Protein AF-A0A0F9KXW7-F1 (afdb_monomer_lite)

Sequence (130 aa):
MKMSLQGCLASRKDSSGEGRPLPLQDVLEICKSTSQAAPASNLFIVLPNGEDYTGGIYKYNIKEFTLVTDKEKTAHTMELYPELFWKDTIDVEELIRVGLCWQYLSLKVGSLGLGISQRAHPPKKLNKLI

Structure (mmCIF, N/CA/C/O backbone):
data_AF-A0A0F9KXW7-F1
#
_entry.id   AF-A0A0F9KXW7-F1
#
loop_
_atom_site.group_PDB
_atom_site.id
_atom_site.type_symbol
_atom_site.label_atom_id
_atom_site.label_alt_id
_atom_site.label_comp_id
_atom_site.label_asym_id
_atom_site.label_entity_id
_atom_site.label_seq_id
_atom_site.pdbx_PDB_ins_code
_atom_site.Cartn_x
_atom_site.Cartn_y
_atom_site.Cartn_z
_atom_site.occupancy
_atom_site.B_iso_or_equiv
_atom_site.auth_seq_id
_atom_site.auth_comp_id
_atom_site.auth_asym_id
_atom_site.auth_atom_id
_atom_site.pdbx_PDB_model_num
ATOM 1 N N . MET A 1 1 ? -0.032 14.065 15.174 1.00 55.03 1 MET A N 1
ATOM 2 C CA . MET A 1 1 ? 0.388 15.154 14.259 1.00 55.03 1 MET A CA 1
ATOM 3 C C . MET A 1 1 ? 0.725 14.539 12.914 1.00 55.03 1 MET A C 1
ATOM 5 O O . MET A 1 1 ? 1.384 13.510 12.913 1.00 55.03 1 MET A O 1
ATOM 9 N N . LYS A 1 2 ? 0.286 15.133 11.796 1.00 63.84 2 LYS A N 1
ATOM 10 C CA . LYS A 1 2 ? 0.722 14.697 10.459 1.00 63.84 2 LYS A CA 1
ATOM 11 C C . LYS A 1 2 ? 2.178 15.114 10.254 1.00 63.84 2 LYS A C 1
ATOM 13 O O . LYS A 1 2 ? 2.516 16.272 10.487 1.00 63.84 2 LYS A O 1
ATOM 18 N N . MET A 1 3 ? 3.030 14.171 9.867 1.00 76.88 3 MET A N 1
ATOM 19 C CA . MET A 1 3 ? 4.453 14.424 9.645 1.00 76.88 3 MET A CA 1
ATOM 20 C C . MET A 1 3 ? 4.661 15.152 8.305 1.00 76.88 3 MET A C 1
ATOM 22 O O . MET A 1 3 ? 3.931 14.902 7.345 1.00 76.88 3 MET A O 1
ATOM 26 N N . SER A 1 4 ? 5.632 16.068 8.227 1.00 85.38 4 SER A N 1
ATOM 27 C CA . SER A 1 4 ? 5.955 16.755 6.966 1.00 85.38 4 SER A CA 1
ATOM 28 C C . SER A 1 4 ? 6.537 15.781 5.939 1.00 85.38 4 SER A C 1
ATOM 30 O O . SER A 1 4 ? 7.072 14.733 6.307 1.00 85.38 4 SER A O 1
ATOM 32 N N . LEU A 1 5 ? 6.490 16.130 4.649 1.00 83.75 5 LEU A N 1
ATOM 33 C CA . LEU A 1 5 ? 7.093 15.310 3.592 1.00 83.75 5 LEU A CA 1
ATOM 34 C C . LEU A 1 5 ? 8.598 15.103 3.826 1.00 83.75 5 LEU A C 1
ATOM 36 O O . LEU A 1 5 ? 9.084 13.979 3.733 1.00 83.75 5 LEU A O 1
ATOM 40 N N . GLN A 1 6 ? 9.323 16.165 4.188 1.00 86.69 6 GLN A N 1
ATOM 41 C CA . GLN A 1 6 ? 10.748 16.091 4.520 1.00 86.69 6 GLN A CA 1
ATOM 42 C C . GLN A 1 6 ? 10.990 15.183 5.733 1.00 86.69 6 GLN A C 1
ATOM 44 O O . GLN A 1 6 ? 11.915 14.375 5.719 1.00 86.69 6 GLN A O 1
ATOM 49 N N . GLY A 1 7 ? 10.125 15.263 6.750 1.00 83.75 7 GLY A N 1
ATOM 50 C CA . GLY A 1 7 ? 10.174 14.380 7.914 1.00 83.75 7 GLY A CA 1
ATOM 51 C C . GLY A 1 7 ? 9.913 12.914 7.557 1.00 83.75 7 GLY A C 1
ATOM 52 O O . GLY A 1 7 ? 10.612 12.032 8.052 1.00 83.75 7 GLY A O 1
ATOM 53 N N . CYS A 1 8 ? 8.973 12.645 6.645 1.00 85.19 8 CYS A N 1
ATOM 54 C CA . CYS A 1 8 ? 8.718 11.299 6.120 1.00 85.19 8 CYS A CA 1
ATOM 55 C C . CYS A 1 8 ? 9.926 10.756 5.364 1.00 85.19 8 CYS A C 1
ATOM 57 O O . CYS A 1 8 ? 10.305 9.614 5.584 1.00 85.19 8 CYS A O 1
ATOM 59 N N . LEU A 1 9 ? 10.552 11.569 4.511 1.00 86.88 9 LEU A N 1
ATOM 60 C CA . LEU A 1 9 ? 11.734 11.163 3.751 1.00 86.88 9 LEU A CA 1
ATOM 61 C C . LEU A 1 9 ? 12.921 10.853 4.668 1.00 86.88 9 LEU A C 1
ATOM 63 O O . LEU A 1 9 ? 13.565 9.823 4.494 1.00 86.88 9 LEU A O 1
ATOM 67 N N . ALA A 1 10 ? 13.181 11.713 5.655 1.00 86.81 10 ALA A N 1
ATOM 68 C CA . ALA A 1 10 ? 14.321 11.574 6.558 1.00 86.81 10 ALA A CA 1
ATOM 69 C C . ALA A 1 10 ? 14.185 10.397 7.537 1.00 86.81 10 ALA A C 1
ATOM 71 O O . ALA A 1 10 ? 15.186 9.802 7.923 1.00 86.81 10 ALA A O 1
ATOM 72 N N . SER A 1 11 ? 12.959 10.060 7.948 1.00 83.94 11 SER A N 1
ATOM 73 C CA . SER A 1 11 ? 12.701 8.983 8.916 1.00 83.94 11 SER A CA 1
ATOM 74 C C . SER A 1 11 ? 12.308 7.647 8.277 1.00 83.94 11 SER A C 1
ATOM 76 O O . SER A 1 11 ? 12.162 6.651 8.992 1.00 83.94 11 SER A O 1
ATOM 78 N N . ARG A 1 12 ? 12.140 7.599 6.944 1.00 84.88 12 ARG A N 1
ATOM 79 C CA . ARG A 1 12 ? 11.709 6.396 6.222 1.00 84.88 12 ARG A CA 1
ATOM 80 C C . ARG A 1 12 ? 12.693 5.253 6.447 1.00 84.88 12 ARG A C 1
ATOM 82 O O . ARG A 1 12 ? 13.866 5.345 6.095 1.00 84.88 12 ARG A O 1
ATOM 89 N N . LYS A 1 13 ? 12.173 4.132 6.931 1.00 88.12 13 LYS A N 1
ATOM 90 C CA . LYS A 1 13 ? 12.897 2.867 7.035 1.00 88.12 13 LYS A CA 1
ATOM 91 C C . LYS A 1 13 ? 11.946 1.704 6.817 1.00 88.12 13 LYS A C 1
ATOM 93 O O . LYS A 1 13 ? 10.768 1.797 7.170 1.00 88.12 13 LYS A O 1
ATOM 98 N N . ASP A 1 14 ? 12.471 0.611 6.282 1.00 87.25 14 ASP A N 1
ATOM 99 C CA . ASP A 1 14 ? 11.738 -0.646 6.312 1.00 87.25 14 ASP A CA 1
ATOM 100 C C . ASP A 1 14 ? 11.636 -1.127 7.761 1.00 87.25 14 ASP A C 1
ATOM 102 O O . ASP A 1 14 ? 12.587 -1.053 8.543 1.00 87.25 14 ASP A O 1
ATOM 106 N N . SER A 1 15 ? 10.439 -1.553 8.137 1.00 85.62 15 SER A N 1
ATOM 107 C CA . SER A 1 15 ? 10.088 -1.923 9.501 1.00 85.62 15 SER A CA 1
ATOM 108 C C . SER A 1 15 ? 10.033 -3.439 9.643 1.00 85.62 15 SER A C 1
ATOM 110 O O . SER A 1 15 ? 9.473 -4.138 8.799 1.00 85.62 15 SER A O 1
ATOM 112 N N . SER A 1 16 ? 10.578 -3.942 10.744 1.00 80.44 16 SER A N 1
ATOM 113 C CA . SER A 1 16 ? 10.378 -5.305 11.230 1.00 80.44 16 SER A CA 1
ATOM 114 C C . SER A 1 16 ? 9.602 -5.252 12.547 1.00 80.44 16 SER A C 1
ATOM 116 O O . SER A 1 16 ? 9.741 -4.297 13.312 1.00 80.44 16 SER A O 1
ATOM 118 N N . GLY A 1 17 ? 8.757 -6.248 12.803 1.00 76.81 17 GLY A N 1
ATOM 119 C CA . GLY A 1 17 ? 7.972 -6.320 14.034 1.00 76.81 17 GLY A CA 1
ATOM 120 C C . GLY A 1 17 ? 6.635 -7.024 13.852 1.00 76.81 17 GLY A C 1
ATOM 121 O O . GLY A 1 17 ? 6.280 -7.438 12.746 1.00 76.81 17 GLY A O 1
ATOM 122 N N . GLU A 1 18 ? 5.910 -7.153 14.958 1.00 76.50 18 GLU A N 1
ATOM 123 C CA . GLU A 1 18 ? 4.548 -7.677 14.960 1.00 76.50 18 GLU A CA 1
ATOM 124 C C . GLU A 1 18 ? 3.569 -6.621 14.434 1.00 76.50 18 GLU A C 1
ATOM 126 O O . GLU A 1 18 ? 3.646 -5.438 14.776 1.00 76.50 18 GLU A O 1
ATOM 131 N N . GLY A 1 19 ? 2.679 -7.055 13.543 1.00 81.62 19 GLY A N 1
ATOM 132 C CA . GLY A 1 19 ? 1.623 -6.219 12.987 1.00 81.62 19 GLY A CA 1
ATOM 133 C C . GLY A 1 19 ? 0.388 -6.183 13.881 1.00 81.62 19 GLY A C 1
ATOM 134 O O . GLY A 1 19 ? 0.247 -6.964 14.819 1.00 81.62 19 GLY A O 1
ATOM 135 N N . ARG A 1 20 ? -0.547 -5.300 13.541 1.00 87.94 20 ARG A N 1
ATOM 136 C CA . ARG A 1 20 ? -1.911 -5.313 14.073 1.00 87.94 20 ARG A CA 1
ATOM 137 C C . ARG A 1 20 ? -2.895 -4.950 12.960 1.00 87.94 20 ARG A C 1
ATOM 139 O O . ARG A 1 20 ? -2.507 -4.188 12.066 1.00 87.94 20 ARG A O 1
ATOM 146 N N . PRO A 1 21 ? -4.154 -5.416 13.030 1.00 91.25 21 PRO A N 1
ATOM 147 C CA . PRO A 1 21 ? -5.210 -4.905 12.167 1.00 91.25 21 PRO A CA 1
ATOM 148 C C . PRO A 1 21 ? -5.280 -3.377 12.253 1.00 91.25 21 PRO A C 1
ATOM 150 O O . PRO A 1 21 ? -5.209 -2.796 13.339 1.00 91.25 21 PRO A O 1
ATOM 153 N N . LEU A 1 22 ? -5.362 -2.725 11.096 1.00 91.62 22 LEU A N 1
ATOM 154 C CA . LEU A 1 22 ? -5.461 -1.270 11.012 1.00 91.62 22 LEU A CA 1
ATOM 155 C C . LEU A 1 22 ? -6.930 -0.840 11.108 1.00 91.62 22 LEU A C 1
ATOM 157 O O . LEU A 1 22 ? -7.787 -1.556 10.588 1.00 91.62 22 LEU A O 1
ATOM 161 N N . PRO A 1 23 ? -7.245 0.327 11.693 1.00 92.62 23 PRO A N 1
ATOM 162 C CA . PRO A 1 23 ? -8.575 0.918 11.577 1.00 92.62 23 PRO A CA 1
ATOM 163 C C . PRO A 1 23 ? -8.986 1.067 10.107 1.00 92.62 23 PRO A C 1
ATOM 165 O O . PRO A 1 23 ? -8.159 1.418 9.260 1.00 92.62 23 PRO A O 1
ATOM 168 N N . LEU A 1 24 ? -10.268 0.854 9.790 1.00 90.62 24 LEU A N 1
ATOM 169 C CA . LEU A 1 24 ? -10.761 0.916 8.406 1.00 90.62 24 LEU A CA 1
ATOM 170 C C . LEU A 1 24 ? -10.463 2.268 7.736 1.00 90.62 24 LEU A C 1
ATOM 172 O O . LEU A 1 24 ? -10.155 2.327 6.545 1.00 90.62 24 LEU A O 1
ATOM 176 N N . GLN A 1 25 ? -10.505 3.355 8.507 1.00 91.44 25 GLN A N 1
ATOM 177 C CA . GLN A 1 25 ? -10.181 4.693 8.021 1.00 91.44 25 GLN A CA 1
ATOM 178 C C . GLN A 1 25 ? -8.735 4.798 7.511 1.00 91.44 25 GLN A C 1
ATOM 180 O O . GLN A 1 25 ? -8.515 5.359 6.436 1.00 91.44 25 GLN A O 1
ATOM 185 N N . ASP A 1 26 ? -7.769 4.219 8.228 1.00 92.69 26 ASP A N 1
ATOM 186 C CA . ASP A 1 26 ? -6.362 4.218 7.818 1.00 92.69 26 ASP A CA 1
ATOM 187 C C . ASP A 1 26 ? -6.171 3.370 6.555 1.00 92.69 26 ASP A C 1
ATOM 189 O O . ASP A 1 26 ? -5.491 3.794 5.619 1.00 92.69 26 ASP A O 1
ATOM 193 N N . VAL A 1 27 ? -6.830 2.206 6.487 1.00 91.81 27 VAL A N 1
ATOM 194 C CA . VAL A 1 27 ? -6.830 1.333 5.300 1.00 91.81 27 VAL A CA 1
ATOM 195 C C . VAL A 1 27 ? -7.325 2.099 4.069 1.00 91.81 27 VAL A C 1
ATOM 197 O O . VAL A 1 27 ? -6.654 2.111 3.033 1.00 91.81 27 VAL A O 1
ATOM 200 N N . LEU A 1 28 ? -8.468 2.785 4.180 1.00 90.81 28 LEU A N 1
ATOM 201 C CA . LEU A 1 28 ? -9.044 3.599 3.106 1.00 90.81 28 LEU A CA 1
ATOM 202 C C . LEU A 1 28 ? -8.121 4.753 2.699 1.00 90.81 28 LEU A C 1
ATOM 204 O O . LEU A 1 28 ? -7.922 4.997 1.507 1.00 90.81 28 LEU A O 1
ATOM 208 N N . GLU A 1 29 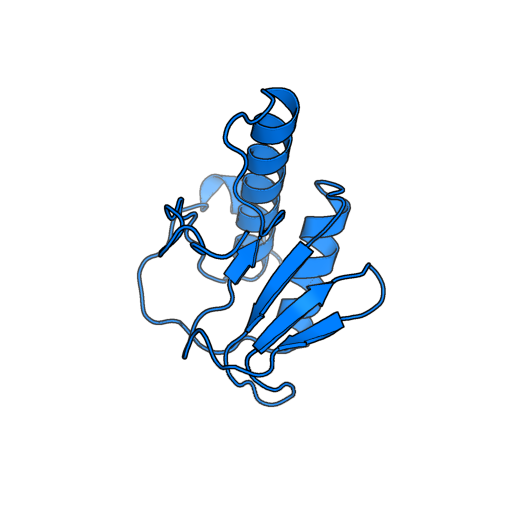? -7.540 5.460 3.671 1.00 91.38 29 GLU A N 1
ATOM 209 C CA . GLU A 1 29 ? -6.659 6.596 3.407 1.00 91.38 29 GLU A CA 1
ATOM 210 C C . GLU A 1 29 ? -5.369 6.163 2.692 1.00 91.38 29 GLU A C 1
ATOM 212 O O . GLU A 1 29 ? -4.922 6.838 1.758 1.00 91.38 29 GLU A O 1
ATOM 217 N N . ILE A 1 30 ? -4.801 5.017 3.082 1.00 91.38 30 ILE A N 1
ATOM 218 C CA . ILE A 1 30 ? -3.647 4.406 2.416 1.00 91.38 30 ILE A CA 1
ATOM 219 C C . ILE A 1 30 ? -4.013 4.026 0.977 1.00 91.38 30 ILE A C 1
ATOM 221 O O . ILE A 1 30 ? -3.351 4.485 0.047 1.00 91.38 30 ILE A O 1
ATOM 225 N N . CYS A 1 31 ? -5.095 3.268 0.770 1.00 89.88 31 CYS A N 1
ATOM 226 C CA . CYS A 1 31 ? -5.503 2.803 -0.562 1.00 89.88 31 CYS A CA 1
ATOM 227 C C . CYS A 1 31 ? -5.787 3.961 -1.520 1.00 89.88 31 CYS A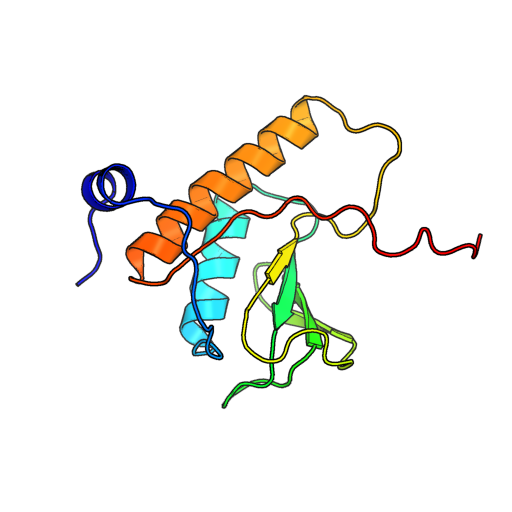 C 1
ATOM 229 O O . CYS A 1 31 ? -5.320 3.963 -2.662 1.00 89.88 31 CYS A O 1
ATOM 231 N N . LYS A 1 32 ? -6.509 4.981 -1.043 1.00 88.94 32 LYS A N 1
ATOM 232 C CA . LYS A 1 32 ? -6.799 6.189 -1.817 1.00 88.94 32 LYS A CA 1
ATOM 233 C C . LYS A 1 32 ? -5.518 6.907 -2.225 1.00 88.94 32 LYS A C 1
ATOM 235 O O . LYS A 1 32 ? -5.360 7.236 -3.397 1.00 88.94 32 LYS A O 1
ATOM 240 N N . SER A 1 33 ? -4.600 7.120 -1.282 1.00 87.56 33 SER A N 1
ATOM 241 C CA . SER A 1 33 ? -3.335 7.803 -1.558 1.00 87.56 33 SER A CA 1
ATOM 242 C C . SER A 1 33 ? -2.459 7.018 -2.536 1.00 87.56 33 SER A C 1
ATOM 244 O O . SER A 1 33 ? -1.869 7.617 -3.432 1.00 87.56 33 SER A O 1
ATOM 246 N N . THR A 1 34 ? -2.375 5.693 -2.391 1.00 85.50 34 THR A N 1
ATOM 247 C CA . THR A 1 34 ? -1.593 4.830 -3.289 1.00 85.50 34 THR A CA 1
ATOM 248 C C . THR A 1 34 ? -2.174 4.826 -4.699 1.00 85.50 34 THR A C 1
ATOM 250 O O . THR A 1 34 ? -1.435 5.018 -5.660 1.00 85.50 34 THR A O 1
ATOM 253 N N . SER A 1 35 ? -3.497 4.695 -4.826 1.00 84.06 35 SER A N 1
ATOM 254 C CA . SER A 1 35 ? -4.188 4.721 -6.119 1.00 84.06 35 SER A CA 1
ATOM 255 C C . SER A 1 35 ? -4.045 6.066 -6.846 1.00 84.06 35 SER A C 1
ATOM 257 O O . SER A 1 35 ? -3.932 6.085 -8.069 1.00 84.06 35 SER A O 1
ATOM 259 N N . GLN A 1 36 ? -4.010 7.185 -6.114 1.00 83.00 36 GLN A N 1
ATOM 260 C CA . GLN A 1 36 ? -3.778 8.515 -6.692 1.00 83.00 36 GLN A CA 1
ATOM 261 C C . GLN A 1 36 ? -2.335 8.721 -7.163 1.00 83.00 36 GLN A C 1
ATOM 263 O O . GLN A 1 36 ? -2.108 9.380 -8.173 1.00 83.00 36 GLN A O 1
ATOM 268 N N . ALA A 1 37 ? -1.365 8.193 -6.418 1.00 77.12 37 ALA A N 1
ATOM 269 C CA . ALA A 1 37 ? 0.050 8.411 -6.688 1.00 77.12 37 ALA A CA 1
ATOM 270 C C . ALA A 1 37 ? 0.566 7.644 -7.909 1.00 77.12 37 ALA A C 1
ATOM 272 O O . ALA A 1 37 ? 1.432 8.127 -8.636 1.00 77.12 37 ALA A O 1
ATOM 273 N N . ALA A 1 38 ? 0.043 6.443 -8.121 1.00 72.62 38 ALA A N 1
ATOM 274 C CA . ALA A 1 38 ? 0.410 5.597 -9.236 1.00 72.62 38 ALA A CA 1
ATOM 275 C C . ALA A 1 38 ? -0.855 4.875 -9.710 1.00 72.62 38 ALA A C 1
ATOM 277 O O . ALA A 1 38 ? -1.226 3.845 -9.141 1.00 72.62 38 ALA A O 1
ATOM 278 N N . PRO A 1 39 ? -1.551 5.438 -10.716 1.00 70.56 39 PRO A N 1
ATOM 279 C CA . PRO A 1 39 ? -2.763 4.854 -11.268 1.00 70.56 39 PRO A CA 1
ATOM 280 C C . PRO A 1 39 ? -2.449 3.474 -11.853 1.00 70.56 39 PRO A C 1
ATOM 282 O O . PRO A 1 39 ? -1.949 3.342 -12.970 1.00 70.56 39 PRO A O 1
ATOM 285 N N . ALA A 1 40 ? -2.704 2.440 -11.066 1.00 66.12 40 ALA A N 1
ATOM 286 C CA . ALA A 1 40 ? -2.665 1.059 -11.501 1.00 66.12 40 ALA A CA 1
ATOM 287 C C . ALA A 1 40 ? -4.073 0.646 -11.939 1.00 66.12 40 ALA A C 1
ATOM 289 O O . ALA A 1 40 ? -5.072 1.094 -11.373 1.00 66.12 40 ALA A O 1
ATOM 290 N N . SER A 1 41 ? -4.157 -0.233 -12.936 1.00 68.38 41 SER A N 1
ATOM 291 C CA . SER A 1 41 ? -5.423 -0.821 -13.395 1.00 68.38 41 SER A CA 1
ATOM 292 C C . SER A 1 41 ? -6.147 -1.562 -12.269 1.00 68.38 41 SER A C 1
ATOM 294 O O . SER A 1 41 ? -7.370 -1.695 -12.276 1.00 68.38 41 SER A O 1
ATOM 296 N N . ASN A 1 42 ? -5.371 -2.057 -11.303 1.00 76.69 42 ASN A N 1
ATOM 297 C CA . ASN A 1 42 ? -5.837 -2.806 -10.157 1.00 76.69 42 ASN A CA 1
ATOM 298 C C . ASN A 1 42 ? -5.086 -2.354 -8.896 1.00 76.69 42 ASN A C 1
ATOM 300 O O . ASN A 1 42 ? -3.918 -1.987 -8.945 1.00 76.69 42 ASN A O 1
ATOM 304 N N . LEU A 1 43 ? -5.751 -2.417 -7.747 1.00 86.12 43 LEU A N 1
ATOM 305 C CA . LEU A 1 43 ? -5.094 -2.382 -6.446 1.00 86.12 43 LEU A CA 1
ATOM 306 C C . LEU A 1 43 ? -5.761 -3.443 -5.585 1.00 86.12 43 LEU A C 1
ATOM 308 O O . LEU A 1 43 ? -6.941 -3.325 -5.255 1.00 86.12 43 LEU A O 1
ATOM 312 N N . PHE A 1 44 ? -5.024 -4.497 -5.269 1.00 88.06 44 PHE A N 1
ATOM 313 C CA . PHE A 1 44 ? -5.492 -5.565 -4.406 1.00 88.06 44 PHE A CA 1
ATOM 314 C C . PHE A 1 44 ? -4.960 -5.364 -2.996 1.00 88.06 44 PHE A C 1
ATOM 316 O O . PHE A 1 44 ? -3.802 -4.994 -2.799 1.00 88.06 44 PHE A O 1
ATOM 323 N N . ILE A 1 45 ? -5.819 -5.615 -2.019 1.00 89.88 45 ILE A N 1
ATOM 324 C CA . ILE A 1 45 ? -5.527 -5.469 -0.604 1.00 89.88 45 ILE A CA 1
ATOM 325 C C . ILE A 1 45 ? -5.798 -6.798 0.064 1.00 89.88 45 ILE A C 1
ATOM 327 O O . ILE A 1 45 ? -6.886 -7.351 -0.073 1.00 89.88 45 ILE A O 1
ATOM 331 N N . VAL A 1 46 ? -4.820 -7.293 0.804 1.00 90.44 46 VAL A N 1
ATOM 332 C CA . VAL A 1 46 ? -5.007 -8.423 1.706 1.00 90.44 46 VAL A CA 1
ATOM 333 C C . VAL A 1 46 ? -5.151 -7.862 3.110 1.00 90.44 46 VAL A C 1
ATOM 335 O O . VAL A 1 46 ? -4.264 -7.150 3.581 1.00 90.44 46 VAL A O 1
ATOM 338 N N . LEU A 1 47 ? -6.272 -8.158 3.759 1.00 91.44 47 LEU A N 1
ATOM 339 C CA . LEU A 1 47 ? -6.592 -7.687 5.101 1.00 91.44 47 LEU A CA 1
ATOM 340 C C . LEU A 1 47 ? -6.698 -8.863 6.082 1.00 91.44 47 LEU A C 1
ATOM 342 O O . LEU A 1 47 ? -7.239 -9.911 5.711 1.00 91.44 47 LEU A O 1
ATOM 346 N N . PRO A 1 48 ? -6.206 -8.703 7.324 1.00 91.50 48 PRO A N 1
ATOM 347 C CA . PRO A 1 48 ? -6.575 -9.579 8.432 1.00 91.50 48 PRO A CA 1
ATOM 348 C C . PRO A 1 48 ? -8.008 -9.274 8.895 1.00 91.50 48 PRO A C 1
ATOM 350 O O . PRO A 1 48 ? -8.626 -8.328 8.415 1.00 91.50 48 PRO A O 1
ATOM 353 N N . ASN A 1 49 ? -8.539 -10.040 9.847 1.00 90.56 49 ASN A N 1
ATOM 354 C CA . ASN A 1 49 ? -9.778 -9.650 10.522 1.00 90.56 49 ASN A CA 1
ATOM 355 C C . ASN A 1 49 ? -9.567 -8.358 11.332 1.00 90.56 49 ASN A C 1
ATOM 357 O O . ASN A 1 49 ? -8.647 -8.275 12.149 1.00 90.56 49 ASN A O 1
ATOM 361 N N . GLY A 1 50 ? -10.407 -7.353 11.084 1.00 88.19 50 GLY A N 1
ATOM 362 C CA . GLY A 1 50 ? -10.442 -6.090 11.816 1.00 88.19 50 GLY A CA 1
ATOM 363 C C . GLY A 1 50 ? -11.731 -5.936 12.620 1.00 88.19 50 GLY A C 1
ATOM 364 O O . GLY A 1 50 ? -12.590 -6.812 12.621 1.00 88.19 50 GLY A O 1
ATOM 365 N N . GLU A 1 51 ? -11.867 -4.801 13.300 1.00 89.69 51 GLU A N 1
ATOM 366 C CA . GLU A 1 51 ? -13.085 -4.466 14.052 1.00 89.69 51 GLU A CA 1
ATOM 367 C C . GLU A 1 51 ? -14.270 -4.179 13.110 1.00 89.69 51 GLU A C 1
ATOM 369 O O . GLU A 1 51 ? -15.364 -4.699 13.313 1.00 89.69 51 GLU A O 1
ATOM 374 N N . ASP A 1 52 ? -14.016 -3.436 12.025 1.00 89.88 52 ASP A N 1
ATOM 375 C CA . ASP A 1 52 ? -15.042 -2.959 11.081 1.00 89.88 52 ASP A CA 1
ATOM 376 C C . ASP A 1 52 ? -15.049 -3.700 9.730 1.00 89.88 52 ASP A C 1
ATOM 378 O O . ASP A 1 52 ? -15.759 -3.315 8.799 1.00 89.88 52 ASP A O 1
ATOM 382 N N . TYR A 1 53 ? -14.207 -4.721 9.565 1.00 87.75 53 TYR A N 1
ATOM 383 C CA . TYR A 1 53 ? -14.085 -5.467 8.313 1.00 87.75 53 TYR A CA 1
ATOM 384 C C . TYR A 1 53 ? -13.620 -6.900 8.547 1.00 87.75 53 TYR A C 1
ATOM 386 O O . TYR A 1 53 ? -12.861 -7.203 9.467 1.00 87.75 53 TYR A O 1
ATOM 394 N N . THR A 1 54 ? -14.050 -7.788 7.660 1.00 89.31 54 THR A N 1
ATOM 395 C CA . THR A 1 54 ? -13.613 -9.183 7.644 1.00 89.31 54 THR A CA 1
ATOM 396 C C . THR A 1 54 ? -12.259 -9.328 6.956 1.00 89.31 54 THR A C 1
ATOM 398 O O . THR A 1 54 ? -11.929 -8.584 6.034 1.00 89.31 54 THR A O 1
ATOM 401 N N . GLY A 1 55 ? -11.479 -10.320 7.373 1.00 90.88 55 GLY A N 1
ATOM 402 C CA . GLY A 1 55 ? -10.252 -10.691 6.683 1.00 90.88 55 GLY A CA 1
ATOM 403 C C . GLY A 1 55 ? -10.540 -11.238 5.287 1.00 90.88 55 GLY A C 1
ATOM 404 O O . GLY A 1 55 ? -11.569 -11.865 5.041 1.00 90.88 55 GLY A O 1
ATOM 405 N N . GLY A 1 56 ? -9.625 -10.993 4.354 1.00 91.31 56 GLY A N 1
ATOM 406 C CA . GLY A 1 56 ? -9.805 -11.415 2.972 1.00 91.31 56 GLY A CA 1
ATOM 407 C C . GLY A 1 56 ? -8.945 -10.652 1.979 1.00 91.31 56 GLY A C 1
ATOM 408 O O . GLY A 1 56 ? -8.085 -9.848 2.337 1.00 91.31 56 GLY A O 1
ATOM 409 N N . ILE A 1 57 ? -9.183 -10.929 0.702 1.00 90.94 57 ILE A N 1
ATOM 410 C CA . ILE A 1 57 ? -8.610 -10.196 -0.420 1.00 90.94 5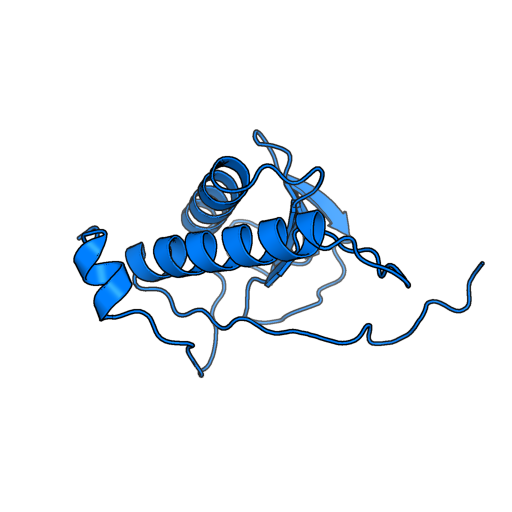7 ILE A CA 1
ATOM 411 C C . ILE A 1 57 ? -9.697 -9.302 -0.996 1.00 90.94 57 ILE A C 1
ATOM 413 O O . ILE A 1 57 ? -10.768 -9.777 -1.373 1.00 90.94 57 ILE A O 1
ATOM 417 N N . TYR A 1 58 ? -9.385 -8.023 -1.117 1.00 90.50 58 TYR A N 1
ATOM 418 C CA . TYR A 1 58 ? -10.237 -6.995 -1.682 1.00 90.50 58 TYR A CA 1
ATOM 419 C C . TYR A 1 58 ? -9.579 -6.402 -2.920 1.00 90.50 58 TYR A C 1
ATOM 421 O O . TYR A 1 58 ? -8.357 -6.300 -3.005 1.00 90.50 58 TYR A O 1
ATOM 429 N N . LYS A 1 59 ? -10.396 -5.966 -3.870 1.00 90.25 59 LYS A N 1
ATOM 430 C CA . LYS A 1 59 ? -9.992 -5.065 -4.944 1.00 90.25 59 LYS A CA 1
ATOM 431 C C . LYS A 1 59 ? -10.490 -3.664 -4.604 1.00 90.25 59 LYS A C 1
ATOM 433 O O . LYS A 1 59 ? -11.642 -3.512 -4.210 1.00 90.25 59 LYS A O 1
ATOM 438 N N . TYR A 1 60 ? -9.637 -2.656 -4.724 1.00 88.31 60 TYR A N 1
ATOM 439 C CA . TYR A 1 60 ? -10.014 -1.261 -4.512 1.00 88.31 60 TYR A CA 1
ATOM 440 C C . TYR A 1 60 ? -10.270 -0.536 -5.827 1.00 88.31 60 TYR A C 1
ATOM 442 O O . TYR A 1 60 ? -9.447 -0.571 -6.743 1.00 88.31 60 TYR A O 1
ATOM 450 N N . ASN A 1 61 ? -11.397 0.176 -5.876 1.00 81.38 61 ASN A N 1
ATOM 451 C CA . ASN A 1 61 ? -11.939 0.783 -7.087 1.00 81.38 61 ASN A CA 1
ATOM 452 C C . ASN A 1 61 ? -12.090 2.311 -6.942 1.00 81.38 61 ASN A C 1
ATOM 454 O O . ASN A 1 61 ? -13.120 2.840 -7.341 1.00 81.38 61 ASN A O 1
ATOM 458 N N . ILE A 1 62 ? -11.148 3.038 -6.318 1.00 70.81 62 ILE A N 1
ATOM 459 C CA . ILE A 1 62 ? -11.189 4.504 -6.032 1.00 70.81 62 ILE A CA 1
ATOM 460 C C . ILE A 1 62 ? -12.361 4.971 -5.127 1.00 70.81 62 ILE A C 1
ATOM 462 O O . ILE A 1 62 ? -12.214 5.949 -4.395 1.00 70.81 62 ILE A O 1
ATOM 466 N N . LYS A 1 63 ? -13.508 4.288 -5.155 1.00 70.38 63 LYS A N 1
ATOM 467 C CA . LYS A 1 63 ? -14.753 4.579 -4.439 1.00 70.38 63 LYS A CA 1
ATOM 468 C C . LYS A 1 63 ? -15.083 3.523 -3.387 1.00 70.38 63 LYS A C 1
ATOM 470 O O . LYS A 1 63 ? -15.650 3.870 -2.361 1.00 70.38 63 LYS A O 1
ATOM 475 N N . GLU A 1 64 ? -14.743 2.261 -3.639 1.00 79.81 64 GLU A N 1
ATOM 476 C CA . GLU A 1 64 ? -15.173 1.131 -2.810 1.00 79.81 64 GLU A CA 1
ATOM 477 C C . GLU A 1 64 ? -14.155 -0.015 -2.804 1.00 79.81 64 GLU A C 1
ATOM 479 O O . GLU A 1 64 ? -13.277 -0.093 -3.672 1.00 79.81 64 GLU A O 1
ATOM 484 N N . PHE A 1 65 ? -14.309 -0.907 -1.824 1.00 87.12 65 PHE A N 1
ATOM 485 C CA . PHE A 1 65 ? -13.673 -2.218 -1.805 1.00 87.12 65 PHE A CA 1
ATOM 486 C C . PHE A 1 65 ? -14.651 -3.276 -2.315 1.00 87.12 65 PHE A C 1
ATOM 488 O O . PHE A 1 65 ? -15.752 -3.420 -1.791 1.00 87.12 65 PHE A O 1
ATOM 495 N N . THR A 1 66 ? -14.225 -4.066 -3.293 1.00 89.00 66 THR A N 1
ATOM 496 C CA . THR A 1 66 ? -14.936 -5.260 -3.747 1.00 89.00 66 THR A CA 1
ATOM 497 C C . THR A 1 66 ? -14.247 -6.491 -3.170 1.00 89.00 66 THR A C 1
ATOM 499 O O . THR A 1 66 ? -13.069 -6.722 -3.445 1.00 89.00 66 THR A O 1
ATOM 502 N N . LEU A 1 67 ? -14.959 -7.286 -2.369 1.00 88.50 67 LEU A N 1
ATOM 503 C CA . LEU A 1 67 ? -14.430 -8.541 -1.832 1.00 88.50 67 LEU A CA 1
ATOM 504 C C . LEU A 1 67 ? -14.175 -9.533 -2.977 1.00 88.50 67 LEU A C 1
ATOM 506 O O . LEU A 1 67 ? -15.074 -9.837 -3.757 1.00 88.50 67 LEU A O 1
ATOM 510 N N . VAL A 1 68 ? -12.947 -10.040 -3.068 1.00 88.19 68 VAL A N 1
ATOM 511 C CA . VAL A 1 68 ? -12.542 -11.089 -4.018 1.00 88.19 68 VAL A CA 1
ATOM 512 C C . VAL A 1 68 ? -12.659 -12.461 -3.359 1.00 88.19 68 VAL A C 1
ATOM 514 O O . VAL A 1 68 ? -13.157 -13.406 -3.963 1.00 88.19 68 VAL A O 1
ATOM 517 N N . THR A 1 69 ? -12.192 -12.584 -2.115 1.00 84.88 69 THR A N 1
ATOM 518 C CA . THR A 1 69 ? -12.343 -13.795 -1.300 1.00 84.88 69 THR A CA 1
ATOM 519 C C . THR A 1 69 ? -12.209 -13.458 0.179 1.00 84.88 69 THR A C 1
ATOM 521 O O . THR A 1 69 ? -11.368 -12.651 0.555 1.00 84.88 69 THR A O 1
ATOM 524 N N . ASP A 1 70 ? -13.010 -14.108 1.011 1.00 83.19 70 ASP A N 1
ATOM 525 C CA . ASP A 1 70 ? -12.987 -14.075 2.480 1.00 83.19 70 ASP A CA 1
ATOM 526 C C . ASP A 1 70 ? -11.965 -15.048 3.097 1.00 83.19 70 ASP A C 1
ATOM 528 O O . ASP A 1 70 ? -11.831 -15.148 4.315 1.00 83.19 70 ASP A O 1
ATOM 532 N N . LYS A 1 71 ? -11.223 -15.797 2.268 1.00 80.44 71 LYS A N 1
ATOM 533 C CA . LYS A 1 71 ? -10.190 -16.710 2.757 1.00 80.44 71 LYS A CA 1
ATOM 534 C C . LYS A 1 71 ? -9.071 -15.903 3.390 1.00 80.44 71 LYS A C 1
ATOM 536 O O . LYS A 1 71 ? -8.262 -15.316 2.671 1.00 80.44 71 LYS A O 1
ATOM 541 N N . GLU A 1 72 ? -8.996 -15.952 4.712 1.00 71.88 72 GLU A N 1
ATOM 542 C CA . GLU A 1 72 ? -7.946 -15.315 5.495 1.00 71.88 72 GLU A CA 1
ATOM 543 C C . GLU A 1 72 ? -6.557 -15.738 4.983 1.00 71.88 72 GLU A C 1
ATOM 545 O O . GLU A 1 72 ? -6.253 -16.922 4.803 1.00 71.88 72 GLU A O 1
ATOM 550 N N . LYS A 1 73 ? -5.723 -14.744 4.663 1.00 75.81 73 LYS A N 1
ATOM 551 C CA . LYS A 1 73 ? -4.362 -14.944 4.131 1.00 75.81 73 LYS A CA 1
ATOM 552 C C . LYS A 1 73 ? -3.272 -14.443 5.070 1.00 75.81 73 LYS A C 1
ATOM 554 O O . LYS A 1 73 ? -2.109 -14.789 4.880 1.00 75.81 73 LYS A O 1
ATOM 559 N N . THR A 1 74 ? -3.651 -13.634 6.051 1.00 76.00 74 THR A N 1
ATOM 560 C CA . THR A 1 74 ? -2.770 -12.934 6.983 1.00 76.00 74 THR A CA 1
ATOM 561 C C . THR A 1 74 ? -3.519 -12.725 8.292 1.00 76.00 74 THR A C 1
ATOM 563 O O . THR A 1 74 ? -4.710 -12.429 8.268 1.00 76.00 74 THR A O 1
ATOM 566 N N . ALA A 1 75 ? -2.828 -12.883 9.420 1.00 73.88 75 ALA A N 1
ATOM 567 C CA . ALA A 1 75 ? -3.423 -12.731 10.748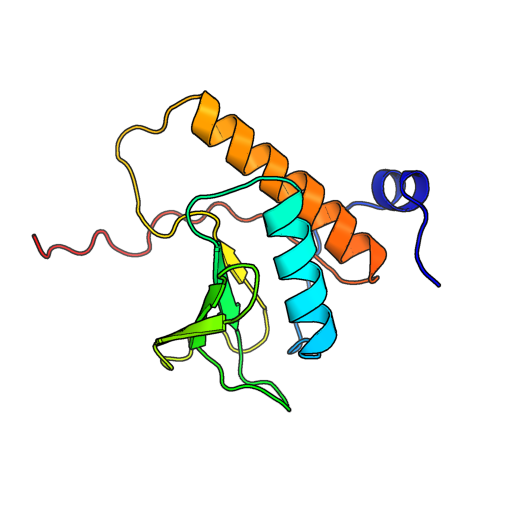 1.00 73.88 75 ALA A CA 1
ATOM 568 C C . ALA A 1 75 ? -3.268 -11.308 11.314 1.00 73.88 75 ALA A C 1
ATOM 570 O O . ALA A 1 75 ? -4.032 -10.902 12.187 1.00 73.88 75 ALA A O 1
ATOM 571 N N . HIS A 1 76 ? -2.277 -10.537 10.841 1.00 75.50 76 HIS A N 1
ATOM 572 C CA . HIS A 1 76 ? -1.862 -9.303 11.528 1.00 75.50 76 HIS A CA 1
ATOM 573 C C . HIS A 1 76 ? -1.460 -8.142 10.614 1.00 75.50 76 HIS A C 1
ATOM 575 O O . HIS A 1 76 ? -1.395 -7.009 11.081 1.00 75.50 76 HIS A O 1
ATOM 581 N N . THR A 1 77 ? -1.155 -8.385 9.338 1.00 84.44 77 THR A N 1
ATOM 582 C CA . THR A 1 77 ? -0.592 -7.357 8.448 1.00 84.44 77 THR A CA 1
ATOM 583 C C . THR A 1 77 ? -1.478 -7.118 7.242 1.00 84.44 77 THR A C 1
ATOM 585 O O . THR A 1 77 ? -1.904 -8.071 6.598 1.00 84.44 77 THR A O 1
ATOM 588 N N . MET A 1 78 ? -1.696 -5.847 6.909 1.00 89.19 78 MET A N 1
ATOM 589 C CA . MET A 1 78 ? -2.242 -5.441 5.617 1.00 89.19 78 MET A CA 1
ATOM 590 C C . MET A 1 78 ? -1.162 -5.575 4.536 1.00 89.19 78 MET A C 1
ATOM 592 O O . MET A 1 78 ? -0.026 -5.145 4.738 1.00 89.19 78 MET A O 1
ATOM 596 N N . GLU A 1 79 ? -1.522 -6.121 3.378 1.00 89.19 79 GLU A N 1
ATOM 597 C CA . GLU A 1 79 ? -0.648 -6.194 2.202 1.00 89.19 79 GLU A CA 1
ATOM 598 C C . GLU A 1 79 ? -1.313 -5.502 1.008 1.00 89.19 79 GLU A C 1
ATOM 600 O O . GLU A 1 79 ? -2.533 -5.551 0.856 1.00 89.19 79 GLU A O 1
ATOM 605 N N . LEU A 1 80 ? -0.512 -4.861 0.154 1.00 86.94 80 LEU A N 1
ATOM 606 C CA . LEU A 1 80 ? -0.969 -4.118 -1.022 1.00 86.94 80 LEU A CA 1
ATOM 607 C C . LEU A 1 80 ? -0.241 -4.604 -2.270 1.00 86.94 80 LEU A C 1
ATOM 609 O O . LEU A 1 80 ? 0.989 -4.607 -2.315 1.00 86.94 80 LEU A O 1
ATOM 613 N N . TYR A 1 81 ? -1.014 -4.944 -3.296 1.00 83.19 81 TYR A N 1
ATOM 614 C CA . TYR A 1 81 ? -0.523 -5.468 -4.563 1.00 83.19 81 TYR A CA 1
ATOM 615 C C . TYR A 1 81 ? -1.088 -4.637 -5.724 1.00 83.19 81 TYR A C 1
ATOM 617 O O . TYR A 1 81 ? -2.300 -4.658 -5.946 1.00 83.19 81 TYR A O 1
ATOM 625 N N . PRO A 1 82 ? -0.253 -3.909 -6.488 1.00 74.50 82 PRO A N 1
ATOM 626 C CA . PRO A 1 82 ? -0.710 -3.184 -7.679 1.00 74.50 82 PRO A CA 1
ATOM 627 C C . PRO A 1 82 ? -1.117 -4.125 -8.832 1.00 74.50 82 PRO A C 1
ATOM 629 O O . PRO A 1 82 ? -1.822 -3.722 -9.748 1.00 74.50 82 PRO A O 1
ATOM 632 N N . GLU A 1 83 ? -0.710 -5.394 -8.783 1.00 69.94 83 GLU A N 1
ATOM 633 C CA . GLU A 1 83 ? -1.127 -6.456 -9.702 1.00 69.94 83 GLU A CA 1
ATOM 634 C C . GLU A 1 83 ? -1.018 -7.800 -8.953 1.00 69.94 83 GLU A C 1
ATOM 636 O O . GLU A 1 83 ? -0.099 -7.982 -8.152 1.00 69.94 83 GLU A O 1
ATOM 641 N N . LEU A 1 84 ? -1.949 -8.737 -9.179 1.00 60.22 84 LEU A N 1
ATOM 642 C CA . LEU A 1 84 ? -1.897 -10.097 -8.602 1.00 60.22 84 LEU A CA 1
ATOM 643 C C . LEU A 1 84 ? -1.379 -11.159 -9.581 1.00 60.22 84 LEU A C 1
ATOM 645 O O . LEU A 1 84 ? -1.200 -12.314 -9.193 1.00 60.22 84 LEU A O 1
ATOM 649 N N . PHE A 1 85 ? -1.163 -10.798 -10.846 1.00 64.94 85 PHE A N 1
ATOM 650 C CA . PHE A 1 85 ? -0.760 -11.745 -11.876 1.00 64.94 85 PHE A CA 1
ATOM 651 C C . PHE A 1 85 ? 0.747 -11.707 -12.084 1.00 64.94 85 PHE A C 1
ATOM 653 O O . PHE A 1 85 ? 1.342 -10.650 -12.277 1.00 64.94 85 PHE A O 1
ATOM 660 N N . TRP A 1 86 ? 1.352 -12.891 -12.063 1.00 65.31 86 TRP A N 1
ATOM 661 C CA . TRP A 1 86 ? 2.726 -13.066 -12.500 1.00 65.31 86 TRP A CA 1
ATOM 662 C C . TRP A 1 86 ? 2.786 -12.933 -14.021 1.00 65.31 86 TRP A C 1
ATOM 664 O O . TRP A 1 86 ? 2.013 -13.585 -14.724 1.00 65.31 86 TRP A O 1
ATOM 674 N N . LYS A 1 87 ? 3.703 -12.104 -14.517 1.00 69.88 87 LYS A N 1
ATOM 675 C CA . LYS A 1 87 ? 4.024 -11.997 -15.941 1.00 69.88 87 LYS A CA 1
ATOM 676 C C . LYS A 1 87 ? 5.437 -12.529 -16.145 1.00 69.88 87 LYS A C 1
ATOM 678 O O . LYS A 1 87 ? 6.339 -12.162 -15.396 1.00 69.88 87 LYS A O 1
ATOM 683 N N . ASP A 1 88 ? 5.626 -13.368 -17.159 1.00 68.12 88 ASP A N 1
ATOM 684 C CA . ASP A 1 88 ? 6.947 -13.921 -17.493 1.00 68.12 88 ASP A CA 1
ATOM 685 C C . ASP A 1 88 ? 7.922 -12.835 -17.969 1.00 68.12 88 ASP A C 1
ATOM 687 O O . ASP A 1 88 ? 9.129 -12.928 -17.756 1.00 68.12 88 ASP A O 1
ATOM 691 N N . THR A 1 89 ? 7.385 -11.769 -18.562 1.00 75.00 89 THR A N 1
ATOM 692 C CA . THR A 1 89 ? 8.112 -10.552 -18.923 1.00 75.00 89 THR A CA 1
ATOM 693 C C . THR A 1 89 ? 7.362 -9.344 -18.387 1.00 75.00 89 THR A C 1
ATOM 695 O O . THR A 1 89 ? 6.159 -9.214 -18.612 1.00 75.00 89 THR A O 1
ATOM 698 N N . ILE A 1 90 ? 8.074 -8.449 -17.707 1.00 74.44 90 ILE A N 1
ATOM 699 C CA . ILE A 1 90 ? 7.534 -7.180 -17.216 1.00 74.44 90 ILE A CA 1
ATOM 700 C C . ILE A 1 90 ? 8.240 -6.061 -17.976 1.00 74.44 90 ILE A C 1
ATOM 702 O O . ILE A 1 90 ? 9.468 -6.060 -18.073 1.00 74.44 90 ILE A O 1
ATOM 706 N N . ASP A 1 91 ? 7.466 -5.126 -18.521 1.00 82.88 91 ASP A N 1
ATOM 707 C CA . ASP A 1 91 ? 8.013 -3.935 -19.169 1.00 82.88 91 ASP A CA 1
ATOM 708 C C . ASP A 1 91 ? 8.719 -3.039 -18.132 1.00 82.88 91 ASP A C 1
ATOM 710 O O . ASP A 1 91 ? 8.286 -2.920 -16.982 1.00 82.88 91 ASP A O 1
ATOM 714 N N . VAL A 1 92 ? 9.804 -2.377 -18.535 1.00 83.00 92 VAL A N 1
ATOM 715 C CA . VAL A 1 92 ? 10.516 -1.399 -17.702 1.00 83.00 92 VAL A CA 1
ATOM 716 C C . VAL A 1 92 ? 9.578 -0.295 -17.206 1.00 83.00 92 VAL A C 1
ATOM 718 O O . VAL A 1 92 ? 9.672 0.105 -16.046 1.00 83.00 92 VAL A O 1
ATOM 721 N N . GLU A 1 93 ? 8.642 0.175 -18.031 1.00 83.88 93 GLU A N 1
ATOM 722 C CA . GLU A 1 93 ? 7.647 1.169 -17.624 1.00 83.88 93 GLU A CA 1
ATOM 723 C C . GLU A 1 93 ? 6.746 0.656 -16.495 1.00 83.88 93 GLU A C 1
ATOM 725 O O . GLU A 1 93 ? 6.413 1.400 -15.569 1.00 83.88 93 GLU A O 1
ATOM 730 N N . GLU A 1 94 ? 6.374 -0.624 -16.537 1.00 79.44 94 GLU A N 1
ATOM 731 C CA . GLU A 1 94 ? 5.577 -1.263 -15.491 1.00 79.44 94 GLU A CA 1
ATOM 732 C C . GLU A 1 94 ? 6.389 -1.396 -14.192 1.00 79.44 94 GLU A C 1
ATOM 734 O O . GLU A 1 94 ? 5.891 -1.052 -13.118 1.00 79.44 94 GLU A O 1
ATOM 739 N N . LEU A 1 95 ? 7.671 -1.773 -14.283 1.00 79.69 95 LEU A N 1
ATOM 740 C CA . LEU A 1 95 ? 8.583 -1.810 -13.131 1.00 79.69 95 LEU A CA 1
ATOM 741 C C . LEU A 1 95 ? 8.761 -0.430 -12.481 1.00 79.69 95 LEU A C 1
ATOM 743 O O . LEU A 1 95 ? 8.716 -0.315 -11.253 1.00 79.69 95 LEU A O 1
ATOM 747 N N . ILE A 1 96 ? 8.915 0.629 -13.282 1.00 83.38 96 ILE A N 1
ATOM 748 C CA . ILE A 1 96 ? 9.015 2.008 -12.780 1.00 83.38 96 ILE A CA 1
ATOM 749 C C . ILE A 1 96 ? 7.735 2.395 -12.033 1.00 83.38 96 ILE A C 1
ATOM 751 O O . ILE A 1 96 ? 7.810 2.953 -10.936 1.00 83.38 96 ILE A O 1
ATOM 755 N N . ARG A 1 97 ? 6.555 2.063 -12.574 1.00 81.50 97 ARG A N 1
ATOM 756 C CA . ARG A 1 97 ? 5.269 2.332 -11.906 1.00 81.50 97 ARG A CA 1
ATOM 757 C C . ARG A 1 97 ? 5.160 1.614 -10.564 1.00 81.50 97 ARG A C 1
ATOM 759 O O . ARG A 1 97 ? 4.729 2.234 -9.595 1.00 81.50 97 ARG A O 1
ATOM 766 N N . VAL A 1 98 ? 5.595 0.356 -10.473 1.00 80.06 98 VAL A N 1
ATOM 767 C CA . VAL A 1 98 ? 5.636 -0.383 -9.199 1.00 80.06 98 VAL A CA 1
ATOM 768 C C . VAL A 1 98 ? 6.565 0.304 -8.192 1.00 80.06 98 VAL A C 1
ATOM 770 O O . VAL A 1 98 ? 6.176 0.501 -7.040 1.00 80.06 98 VAL A O 1
ATOM 773 N N . GLY A 1 99 ? 7.750 0.748 -8.622 1.00 83.94 99 GLY A N 1
ATOM 774 C CA . GLY A 1 99 ? 8.670 1.505 -7.768 1.00 83.94 99 GLY A CA 1
ATOM 775 C C . GLY A 1 99 ? 8.065 2.814 -7.247 1.00 83.94 99 GLY A C 1
ATOM 776 O O . GLY A 1 99 ? 8.196 3.137 -6.063 1.00 83.94 99 GLY A O 1
ATOM 777 N N . LEU A 1 100 ? 7.333 3.541 -8.098 1.00 85.31 100 LEU A N 1
ATOM 778 C CA . LEU A 1 100 ? 6.592 4.738 -7.694 1.00 85.31 100 LEU A CA 1
ATOM 779 C C . LEU A 1 100 ? 5.490 4.398 -6.679 1.00 85.31 100 LEU A C 1
ATOM 781 O O . LEU A 1 100 ? 5.447 5.024 -5.619 1.00 85.31 100 LEU A O 1
ATOM 785 N N . CYS A 1 101 ? 4.660 3.377 -6.938 1.00 84.38 101 CYS A N 1
ATOM 786 C CA . CYS A 1 101 ? 3.655 2.884 -5.983 1.00 84.38 101 CYS A CA 1
ATOM 787 C C . CYS A 1 101 ? 4.275 2.651 -4.601 1.00 84.38 101 CYS A C 1
ATOM 789 O O . CYS A 1 101 ? 3.754 3.127 -3.591 1.00 84.38 101 CYS A O 1
ATOM 791 N N . TRP A 1 102 ? 5.395 1.926 -4.560 1.00 86.56 102 TRP A N 1
ATOM 792 C CA . TRP A 1 102 ? 6.087 1.574 -3.325 1.00 86.56 102 TRP A CA 1
ATOM 793 C C . TRP A 1 102 ? 6.598 2.797 -2.573 1.00 86.56 102 TRP A C 1
ATOM 795 O O . TRP A 1 102 ? 6.377 2.901 -1.367 1.00 86.56 102 TRP A O 1
ATOM 805 N N . GLN A 1 103 ? 7.220 3.752 -3.266 1.00 88.81 103 GLN A N 1
ATOM 806 C CA . GLN A 1 103 ? 7.742 4.957 -2.625 1.00 88.81 103 GLN A CA 1
ATOM 807 C C . GLN A 1 103 ? 6.622 5.808 -2.014 1.00 88.81 103 GLN A C 1
ATOM 809 O O . GLN A 1 103 ? 6.720 6.227 -0.858 1.00 88.81 103 GLN A O 1
ATOM 814 N N . TYR A 1 104 ? 5.536 6.036 -2.755 1.00 88.06 104 TYR A N 1
ATOM 815 C CA . TYR A 1 104 ? 4.398 6.804 -2.249 1.00 88.06 104 TYR A CA 1
ATOM 816 C C . TYR A 1 104 ? 3.685 6.094 -1.103 1.00 88.06 104 TYR A C 1
ATOM 818 O O . TYR A 1 104 ? 3.338 6.735 -0.110 1.00 88.06 104 TYR A O 1
ATOM 826 N N . LEU A 1 105 ? 3.517 4.773 -1.203 1.00 88.69 105 LEU A N 1
ATOM 827 C CA . LEU A 1 105 ? 2.968 3.966 -0.124 1.00 88.69 105 LEU A CA 1
ATOM 828 C C . LEU A 1 105 ? 3.831 4.089 1.140 1.00 88.69 105 LEU A C 1
ATOM 830 O O . LEU A 1 105 ? 3.298 4.352 2.216 1.00 88.69 105 LEU A O 1
ATOM 834 N N . SER A 1 106 ? 5.157 3.981 1.020 1.00 89.38 106 SER A N 1
ATOM 835 C CA . SER A 1 106 ? 6.060 4.107 2.166 1.00 89.38 106 SER A CA 1
ATOM 836 C C . SER A 1 106 ? 5.980 5.469 2.846 1.00 89.38 106 SER A C 1
ATOM 838 O O . SER A 1 106 ? 5.935 5.537 4.073 1.00 89.38 106 SER A O 1
ATOM 840 N N . LEU A 1 107 ? 5.918 6.552 2.071 1.00 90.19 107 LEU A N 1
ATOM 841 C CA . LEU A 1 107 ? 5.763 7.895 2.627 1.00 90.19 107 LEU A CA 1
ATOM 842 C C . LEU A 1 107 ? 4.393 8.079 3.279 1.00 90.19 107 LEU A C 1
ATOM 844 O O . LEU A 1 107 ? 4.300 8.670 4.354 1.00 90.19 107 LEU A O 1
ATOM 848 N N . LYS A 1 108 ? 3.332 7.541 2.666 1.00 91.19 108 LYS A N 1
ATOM 849 C CA . LYS A 1 108 ? 1.981 7.642 3.210 1.00 91.19 108 LYS A CA 1
ATOM 850 C C . LYS A 1 108 ? 1.855 6.913 4.542 1.00 91.19 108 LYS A C 1
ATOM 852 O O . LYS A 1 108 ? 1.411 7.517 5.515 1.00 91.19 108 LYS A O 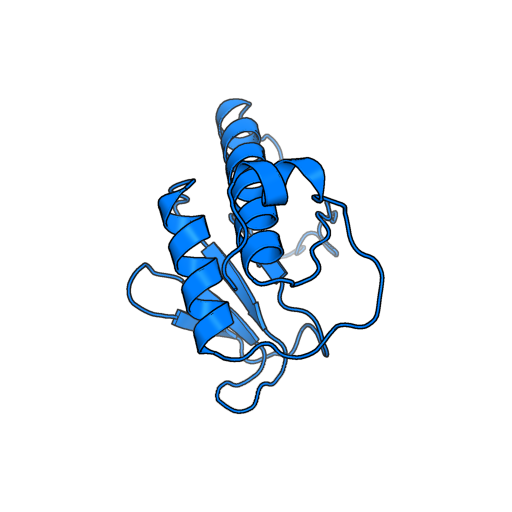1
ATOM 857 N N . VAL A 1 109 ? 2.275 5.653 4.593 1.00 90.81 109 VAL A N 1
ATOM 858 C CA . VAL A 1 109 ? 2.240 4.833 5.811 1.00 90.81 109 VAL A CA 1
ATOM 859 C C . VAL A 1 109 ? 3.114 5.461 6.900 1.00 90.81 109 VAL A C 1
ATOM 861 O O . VAL A 1 109 ? 2.656 5.632 8.029 1.00 90.81 109 VAL A O 1
ATOM 864 N N . GLY A 1 110 ? 4.308 5.947 6.543 1.00 89.12 110 GLY A N 1
ATOM 865 C CA . GLY A 1 110 ? 5.173 6.686 7.466 1.00 89.12 110 GLY A CA 1
ATOM 866 C C . GLY A 1 110 ? 4.526 7.963 8.017 1.00 89.12 110 GLY A C 1
ATOM 867 O O . GLY A 1 110 ? 4.642 8.244 9.207 1.00 89.12 110 GLY A O 1
ATOM 868 N N . SER A 1 111 ? 3.773 8.710 7.200 1.00 90.06 111 SER A N 1
ATOM 869 C CA . SER A 1 111 ? 3.058 9.919 7.648 1.00 90.06 111 SER A CA 1
ATOM 870 C C . SER A 1 111 ? 1.960 9.647 8.686 1.00 90.06 111 SER A C 1
ATOM 872 O O . SER A 1 111 ? 1.597 10.557 9.435 1.00 90.06 111 SER A O 1
ATOM 874 N N . LEU A 1 112 ? 1.456 8.406 8.733 1.00 90.00 112 LEU A N 1
ATOM 875 C CA . LEU A 1 112 ? 0.494 7.909 9.721 1.00 90.00 112 LEU A CA 1
ATOM 876 C C . LEU A 1 112 ? 1.182 7.335 10.975 1.00 90.00 112 LEU A C 1
ATOM 878 O O . LEU A 1 112 ? 0.505 6.891 11.897 1.00 90.00 112 LEU A O 1
ATOM 882 N N . GLY A 1 113 ? 2.519 7.337 11.031 1.00 88.69 113 GLY A N 1
ATOM 883 C CA . GLY A 1 113 ? 3.287 6.747 12.132 1.00 88.69 113 GLY A CA 1
ATOM 884 C C . GLY A 1 113 ? 3.273 5.216 12.141 1.00 88.69 113 GLY A C 1
ATOM 885 O O . GLY A 1 113 ? 3.550 4.605 13.171 1.00 88.69 113 GLY A O 1
ATOM 886 N N . LEU A 1 114 ? 2.932 4.595 11.011 1.00 89.50 114 LEU A N 1
ATOM 887 C CA . LEU A 1 114 ? 2.861 3.148 10.853 1.00 89.50 114 LEU A CA 1
ATOM 888 C C . LEU A 1 114 ? 4.166 2.593 10.263 1.00 89.50 114 LEU A C 1
ATOM 890 O O . LEU A 1 114 ? 4.897 3.282 9.547 1.00 89.50 114 LEU A O 1
ATOM 894 N N . GLY A 1 115 ? 4.445 1.322 10.551 1.00 89.69 115 GLY A N 1
ATOM 895 C CA . GLY A 1 115 ? 5.557 0.591 9.950 1.00 89.69 115 GLY A CA 1
ATOM 896 C C . GLY A 1 115 ? 5.194 0.028 8.576 1.00 89.69 115 GLY A C 1
ATOM 897 O O . GLY A 1 115 ? 4.075 -0.430 8.359 1.00 89.69 115 GLY A O 1
ATOM 898 N N . ILE A 1 116 ? 6.157 0.021 7.656 1.00 90.25 116 ILE A N 1
ATOM 899 C CA . ILE A 1 116 ? 6.031 -0.600 6.333 1.00 90.25 116 ILE A CA 1
ATOM 900 C C . ILE A 1 116 ? 7.293 -1.376 5.984 1.00 90.25 116 ILE A C 1
ATOM 902 O O . ILE A 1 116 ? 8.388 -0.975 6.361 1.00 90.25 116 ILE A O 1
ATOM 906 N N . SER A 1 117 ? 7.146 -2.464 5.235 1.00 88.19 117 SER A N 1
ATOM 907 C CA . SER A 1 117 ? 8.256 -3.176 4.611 1.00 88.19 117 SER A CA 1
ATOM 908 C C . SER A 1 117 ? 7.851 -3.581 3.202 1.00 88.19 117 SER A C 1
ATOM 910 O O . SER A 1 117 ? 6.792 -4.175 2.999 1.00 88.19 117 SER A O 1
ATOM 912 N N . GLN A 1 118 ? 8.692 -3.241 2.229 1.00 85.44 118 GLN A N 1
ATOM 913 C CA . GLN A 1 118 ? 8.525 -3.692 0.852 1.00 85.44 118 GLN A CA 1
ATOM 914 C C . GLN A 1 118 ? 9.037 -5.130 0.741 1.00 85.44 118 GLN A C 1
ATOM 916 O O . GLN A 1 118 ? 10.133 -5.447 1.205 1.00 85.44 118 GLN A O 1
ATOM 921 N N . ARG A 1 119 ? 8.240 -6.017 0.141 1.00 78.69 119 ARG A N 1
ATOM 922 C CA . ARG A 1 119 ? 8.614 -7.420 -0.057 1.00 78.69 119 ARG A CA 1
ATOM 923 C C . ARG A 1 119 ? 8.363 -7.827 -1.496 1.00 78.69 119 ARG A C 1
ATOM 925 O O . ARG A 1 119 ? 7.235 -7.766 -1.975 1.00 78.69 119 ARG A O 1
ATOM 932 N N . ALA A 1 120 ? 9.412 -8.300 -2.156 1.00 70.06 120 ALA A N 1
ATOM 933 C CA . ALA A 1 120 ? 9.278 -9.063 -3.384 1.00 70.06 120 ALA A CA 1
ATOM 934 C C . ALA A 1 120 ? 9.077 -10.532 -2.997 1.00 70.06 120 ALA A C 1
ATOM 936 O O . ALA A 1 120 ? 9.995 -11.178 -2.491 1.00 70.06 120 ALA A O 1
ATOM 937 N N . HIS A 1 121 ? 7.867 -11.054 -3.192 1.00 62.75 121 HIS A N 1
ATOM 938 C CA . HIS A 1 121 ? 7.603 -12.477 -3.016 1.00 62.75 121 HIS A CA 1
ATOM 939 C C . HIS A 1 121 ? 7.518 -13.161 -4.381 1.00 62.75 121 HIS A C 1
ATOM 941 O O . HIS A 1 121 ? 6.703 -12.747 -5.207 1.00 62.75 121 HIS A O 1
ATOM 947 N N . PRO A 1 122 ? 8.300 -14.229 -4.628 1.00 58.66 122 PRO A N 1
ATOM 948 C CA . PRO A 1 122 ? 8.011 -15.104 -5.751 1.00 58.66 122 PRO A CA 1
ATOM 949 C C . PRO A 1 122 ? 6.633 -15.754 -5.527 1.00 58.66 122 PRO A C 1
ATOM 951 O O . PRO A 1 122 ? 6.262 -16.027 -4.375 1.00 58.66 122 PRO A O 1
ATOM 954 N N . PRO A 1 123 ? 5.852 -16.015 -6.588 1.00 55.06 123 PRO A N 1
ATOM 955 C CA . PRO A 1 123 ? 4.552 -16.655 -6.459 1.00 55.06 123 PRO A CA 1
ATOM 956 C C . PRO A 1 123 ? 4.712 -18.004 -5.750 1.00 55.06 123 PRO A C 1
ATOM 958 O O . PRO A 1 123 ? 5.500 -18.853 -6.162 1.00 55.06 123 PRO A O 1
ATOM 961 N N . LYS A 1 124 ? 3.948 -18.221 -4.669 1.00 51.00 124 LYS A N 1
ATOM 962 C CA . LYS A 1 124 ? 4.063 -19.423 -3.816 1.00 51.00 124 LYS A CA 1
ATOM 963 C C . LYS A 1 124 ? 3.673 -20.735 -4.516 1.00 51.00 124 LYS A C 1
ATOM 965 O O . LYS A 1 124 ? 3.847 -21.795 -3.925 1.00 51.00 124 LYS A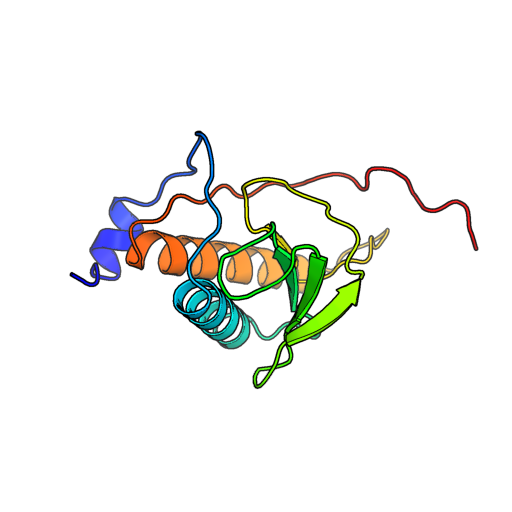 O 1
ATOM 970 N N . LYS A 1 125 ? 3.153 -20.667 -5.743 1.00 49.28 125 LYS A N 1
ATOM 971 C CA . LYS A 1 125 ? 2.951 -21.747 -6.720 1.00 49.28 125 LYS A CA 1
ATOM 972 C C . LYS A 1 125 ? 2.476 -21.073 -8.009 1.00 49.28 125 LYS A C 1
ATOM 974 O O . LYS A 1 125 ? 1.495 -20.335 -7.960 1.00 49.28 125 LYS A O 1
ATOM 979 N N . LEU A 1 126 ? 3.118 -21.335 -9.149 1.00 45.59 126 LEU A N 1
ATOM 980 C CA . LEU A 1 126 ? 2.416 -21.222 -10.430 1.00 45.59 126 LEU A CA 1
ATOM 981 C C . LEU A 1 126 ? 1.185 -22.125 -10.301 1.00 45.59 126 LEU A C 1
ATOM 983 O O . LEU A 1 126 ? 1.337 -23.327 -10.061 1.00 45.59 126 LEU A O 1
ATOM 987 N N . ASN A 1 127 ? -0.023 -21.562 -10.366 1.00 39.31 127 ASN A N 1
ATOM 988 C CA . ASN A 1 127 ? -1.218 -22.383 -10.506 1.00 39.31 127 ASN A CA 1
ATOM 989 C C . ASN A 1 127 ? -1.017 -23.216 -11.776 1.00 39.31 127 ASN A C 1
ATOM 991 O O . ASN A 1 127 ? -1.061 -22.681 -12.877 1.00 39.31 127 ASN A O 1
ATOM 995 N N . LYS A 1 128 ? -0.760 -24.520 -11.623 1.00 39.41 128 LYS A N 1
ATOM 996 C CA . LYS A 1 128 ? -0.712 -25.503 -12.718 1.00 39.41 128 LYS A CA 1
ATOM 997 C C . LYS A 1 128 ? -2.119 -25.781 -13.273 1.00 39.41 128 LYS A C 1
ATOM 999 O O . LYS A 1 128 ? -2.504 -26.933 -13.424 1.00 39.41 128 LYS A O 1
ATOM 1004 N N . LEU A 1 129 ? -2.917 -24.741 -13.475 1.00 39.94 129 LEU A N 1
ATOM 1005 C CA . LEU A 1 129 ? -4.272 -24.834 -14.003 1.00 39.94 129 LEU A CA 1
ATOM 1006 C C . LEU A 1 129 ? -4.440 -23.742 -15.058 1.00 39.94 129 LEU A C 1
ATOM 1008 O O . LEU A 1 129 ? -5.081 -22.719 -14.824 1.00 39.94 129 LEU A O 1
ATOM 1012 N N . ILE A 1 130 ? -3.785 -23.983 -16.192 1.00 37.72 130 ILE A N 1
ATOM 1013 C CA . ILE A 1 130 ? -4.321 -23.695 -17.521 1.00 37.72 130 ILE A CA 1
ATOM 1014 C C . ILE A 1 130 ? -4.465 -25.060 -18.187 1.00 37.72 130 ILE A C 1
ATOM 1016 O O . ILE A 1 130 ? -3.498 -25.849 -18.062 1.00 37.72 130 ILE A O 1
#

Organism: NCBI:txid412755

Secondary structure (DSSP, 8-state):
-PPPHHHHHHH--B--S---PPPHHHHHHHHHHHHHHS--S--EEEE---SSS-SEEEEE-SS-EEEEE-----SS--EEES--S--SS--HHHHHHHHHHHHHHHHHHHHTT--B----PPPS------

pLDDT: mean 80.69, std 12.41, range [37.72, 92.69]

Foldseek 3Di:
DQADLVRLVVPFDADDDFAAFDDVVLVLQLVLQLCVQQPFPWKKKAGACDPVDAGAIWIDDNVDTDGPDSPHDDHGDMDIDSDPDDDPDDDPVRVVSVVRSVVRSRSSCVSVVHHHHDDDDDPPDDPPPD

Radius of gyration: 14.99 Å; chains: 1; bounding box: 30×42×34 Å